Protein AF-A0AAP8NBH2-F1 (afdb_monomer_lite)

pLDDT: mean 81.53, std 20.46, range [42.81, 98.25]

Radius of gyration: 17.55 Å; chains: 1; bounding box: 46×37×40 Å

Foldseek 3Di:
DQDPVNVVVVCLVVCLVVLVVCQVVLVVDDPVVSVVSVVVCVVSVVDPPDDPDDDDDDPPPPPPPDDDD

Structure (mmCIF, N/CA/C/O backbone):
data_AF-A0AAP8NBH2-F1
#
_entry.id   AF-A0AAP8NBH2-F1
#
loop_
_atom_site.group_PDB
_atom_site.id
_atom_site.type_symbol
_atom_site.label_atom_id
_atom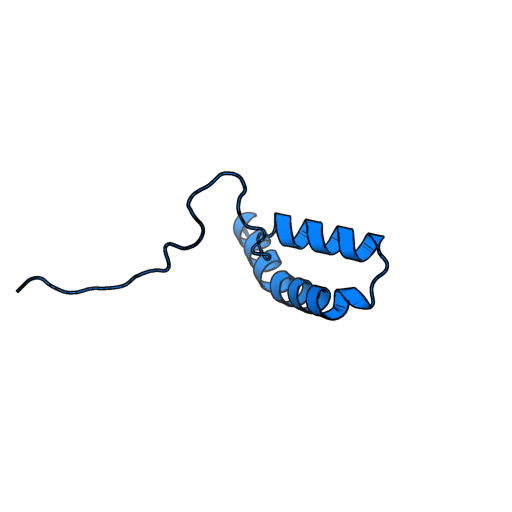_site.label_alt_id
_atom_site.label_comp_id
_atom_site.label_asym_id
_atom_site.label_entity_id
_atom_site.label_seq_id
_atom_site.pdbx_PDB_ins_code
_atom_site.Cartn_x
_atom_site.Cartn_y
_atom_site.Cartn_z
_atom_site.occupancy
_atom_site.B_iso_or_equiv
_atom_site.auth_seq_id
_atom_site.auth_comp_id
_atom_site.auth_asym_id
_atom_site.auth_atom_id
_atom_site.pdbx_PDB_model_num
ATOM 1 N N . MET A 1 1 ? 0.662 12.076 26.868 1.00 66.69 1 MET A N 1
ATOM 2 C CA . MET A 1 1 ? 1.680 11.790 25.832 1.00 66.69 1 MET A CA 1
ATOM 3 C C . MET A 1 1 ? 1.118 10.788 24.842 1.00 66.69 1 MET A C 1
ATOM 5 O O . MET A 1 1 ? 0.502 9.819 25.270 1.00 66.69 1 MET A O 1
ATOM 9 N N . THR A 1 2 ? 1.300 11.012 23.544 1.00 79.12 2 THR A N 1
ATOM 10 C CA . THR A 1 2 ? 0.878 10.071 22.497 1.00 79.12 2 THR A CA 1
ATOM 11 C C . THR A 1 2 ? 1.782 8.842 22.534 1.00 79.12 2 THR A C 1
ATOM 13 O O . THR A 1 2 ? 3.005 8.974 22.528 1.00 79.12 2 THR A O 1
ATOM 16 N N . SER A 1 3 ? 1.211 7.639 22.610 1.00 92.31 3 SER A N 1
ATOM 17 C CA . SER A 1 3 ? 2.019 6.418 22.649 1.00 92.31 3 SER A CA 1
ATOM 18 C C . SER A 1 3 ? 2.623 6.121 21.273 1.00 92.31 3 SER A C 1
ATOM 20 O O . SER A 1 3 ? 2.007 6.384 20.238 1.00 92.31 3 SER A O 1
ATOM 22 N N . ARG A 1 4 ? 3.808 5.498 21.248 1.00 93.44 4 ARG A N 1
ATOM 23 C CA . ARG A 1 4 ? 4.436 5.018 20.004 1.00 93.44 4 ARG A CA 1
ATOM 24 C C . ARG A 1 4 ? 3.500 4.103 19.204 1.00 93.44 4 ARG A C 1
ATOM 26 O O . ARG A 1 4 ? 3.466 4.188 17.982 1.00 93.44 4 ARG A O 1
ATOM 33 N N . ARG A 1 5 ? 2.704 3.282 19.902 1.00 92.88 5 ARG A N 1
ATOM 34 C CA . ARG A 1 5 ? 1.695 2.398 19.294 1.00 92.88 5 ARG A CA 1
ATOM 35 C C . ARG A 1 5 ? 0.612 3.188 18.563 1.00 92.88 5 ARG A C 1
ATOM 37 O O . ARG A 1 5 ? 0.277 2.837 17.440 1.00 92.88 5 ARG A O 1
ATOM 44 N N . LEU A 1 6 ? 0.103 4.263 19.170 1.00 95.31 6 LEU A N 1
ATOM 45 C CA . LEU A 1 6 ? -0.919 5.108 18.552 1.00 95.31 6 LEU A CA 1
ATOM 46 C C . LEU A 1 6 ? -0.373 5.826 17.310 1.00 95.31 6 LEU A C 1
ATOM 48 O O . LEU A 1 6 ? -1.047 5.864 16.290 1.00 95.31 6 LEU A O 1
ATOM 52 N N . ILE A 1 7 ? 0.866 6.326 17.361 1.00 96.94 7 ILE A N 1
ATOM 53 C CA . ILE A 1 7 ? 1.523 6.946 16.197 1.00 96.94 7 ILE A CA 1
ATOM 54 C C . ILE A 1 7 ? 1.676 5.930 15.057 1.00 96.94 7 ILE A C 1
ATOM 56 O O . ILE A 1 7 ? 1.336 6.231 13.913 1.00 96.94 7 ILE A O 1
ATOM 60 N N . GLU A 1 8 ? 2.150 4.718 15.361 1.00 94.62 8 GLU A N 1
ATOM 61 C CA . GLU A 1 8 ? 2.300 3.663 14.357 1.00 94.62 8 GLU A CA 1
ATOM 62 C C . GLU A 1 8 ? 0.951 3.243 13.761 1.00 94.62 8 GLU A C 1
ATOM 64 O O . GLU A 1 8 ? 0.844 3.076 12.545 1.00 94.62 8 GLU A O 1
ATOM 69 N N . GLN A 1 9 ? -0.081 3.101 14.596 1.00 94.75 9 GLN A N 1
ATOM 70 C CA . GLN A 1 9 ? -1.432 2.783 14.150 1.00 94.75 9 GLN A CA 1
ATOM 71 C C . GLN A 1 9 ? -1.967 3.872 13.219 1.00 94.75 9 GLN A C 1
ATOM 73 O O . GLN A 1 9 ? -2.407 3.551 12.120 1.00 94.75 9 GLN A O 1
ATOM 78 N N . THR A 1 10 ? -1.879 5.145 13.608 1.00 96.06 10 THR A N 1
ATOM 79 C CA . THR A 1 10 ? -2.325 6.270 12.774 1.00 96.06 10 THR A CA 1
ATOM 80 C C . THR A 1 10 ? -1.590 6.291 11.439 1.00 96.06 10 THR A C 1
ATOM 82 O O . THR A 1 10 ? -2.227 6.366 10.389 1.00 96.06 10 THR A O 1
ATOM 85 N N . TYR A 1 11 ? -0.262 6.133 11.460 1.00 96.06 11 TYR A N 1
ATOM 86 C CA . TYR A 1 11 ? 0.534 6.057 10.239 1.00 96.06 11 TYR A CA 1
ATOM 87 C C . TYR A 1 11 ? 0.076 4.903 9.339 1.00 96.06 11 TYR A C 1
ATOM 89 O O . TYR A 1 11 ? -0.130 5.102 8.143 1.00 96.06 11 TYR A O 1
ATOM 97 N N . ARG A 1 12 ? -0.112 3.697 9.893 1.00 95.44 12 ARG A N 1
ATOM 98 C CA . ARG A 1 12 ? -0.591 2.524 9.141 1.00 95.44 12 ARG A CA 1
ATOM 99 C C . ARG A 1 12 ? -1.963 2.776 8.532 1.00 95.44 12 ARG A C 1
ATOM 101 O O . ARG A 1 12 ? -2.139 2.522 7.344 1.00 95.44 12 ARG A O 1
ATOM 108 N N . THR A 1 13 ? -2.903 3.304 9.309 1.00 96.00 13 THR A N 1
ATOM 109 C CA . THR A 1 13 ? -4.267 3.592 8.852 1.00 96.00 13 THR A CA 1
ATOM 110 C C . THR A 1 13 ? -4.266 4.565 7.677 1.00 96.00 13 THR A C 1
ATOM 112 O O . THR A 1 13 ? -4.984 4.347 6.707 1.00 96.00 13 THR A O 1
ATOM 115 N N . TRP A 1 14 ? -3.446 5.616 7.730 1.00 97.56 14 TRP A N 1
ATOM 116 C CA . TRP A 1 14 ? -3.446 6.656 6.698 1.00 97.56 14 TRP A CA 1
ATOM 117 C C . TRP A 1 14 ? -2.612 6.280 5.468 1.00 97.56 14 TRP A C 1
ATOM 119 O O . TRP A 1 14 ? -2.979 6.625 4.350 1.00 97.56 14 TRP A O 1
ATOM 129 N N . SER A 1 15 ? -1.513 5.542 5.647 1.00 97.25 15 SER A N 1
ATOM 130 C CA . SER A 1 15 ? -0.637 5.128 4.539 1.00 97.25 15 SER A CA 1
ATOM 131 C C . SER A 1 15 ? -1.158 3.919 3.760 1.00 97.25 15 SER A C 1
ATOM 133 O O . SER A 1 15 ? -0.920 3.839 2.559 1.00 97.25 15 SER A O 1
ATOM 135 N N . SER A 1 16 ? -1.892 2.999 4.397 1.00 97.00 16 SER A N 1
ATOM 136 C CA . SER A 1 16 ? -2.425 1.797 3.731 1.00 97.00 16 SER A CA 1
ATOM 137 C C . SER A 1 16 ? -3.206 2.092 2.440 1.00 97.00 16 SER A C 1
ATOM 139 O O . SER A 1 16 ? -2.864 1.494 1.419 1.0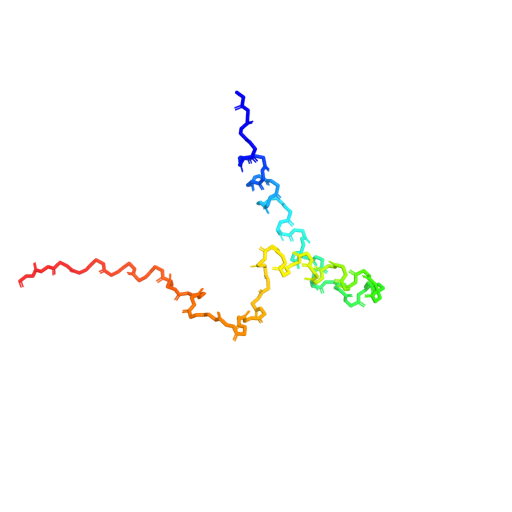0 97.00 16 SER A O 1
ATOM 141 N N . PRO A 1 17 ? -4.196 3.012 2.404 1.00 97.50 17 PRO A N 1
ATOM 142 C CA . PRO A 1 17 ? -4.911 3.311 1.160 1.00 97.50 17 PRO A CA 1
ATOM 143 C C . PRO A 1 17 ? -3.998 3.896 0.074 1.00 97.50 17 PRO A C 1
ATOM 145 O O . PRO A 1 17 ? -4.180 3.587 -1.100 1.00 97.50 17 PRO A O 1
ATOM 148 N N . ILE A 1 18 ? -2.987 4.683 0.456 1.00 97.94 18 ILE A N 1
ATOM 149 C CA . ILE A 1 18 ? -2.014 5.264 -0.480 1.00 97.94 18 ILE A CA 1
ATOM 150 C C . ILE A 1 18 ? -1.161 4.157 -1.107 1.00 97.94 18 ILE A C 1
ATOM 152 O O . ILE A 1 18 ? -1.022 4.104 -2.325 1.00 97.94 18 ILE A O 1
ATOM 156 N N . LEU A 1 19 ? -0.631 3.239 -0.293 1.00 97.88 19 LEU A N 1
ATOM 157 C CA . LEU A 1 19 ? 0.187 2.118 -0.765 1.00 97.88 19 LEU A CA 1
ATOM 158 C C . LEU A 1 19 ? -0.600 1.181 -1.692 1.00 97.88 19 LEU A C 1
ATOM 160 O O . LEU A 1 19 ? -0.075 0.732 -2.709 1.00 97.88 19 LEU A O 1
ATOM 164 N N . LEU A 1 20 ? -1.871 0.920 -1.378 1.00 97.50 20 LEU A N 1
ATOM 165 C CA . LEU A 1 20 ? -2.742 0.108 -2.229 1.00 97.50 20 LEU A CA 1
ATOM 166 C C . LEU A 1 20 ? -3.076 0.808 -3.551 1.00 97.50 20 LEU A C 1
ATOM 168 O O . LEU A 1 20 ? -3.139 0.154 -4.590 1.00 97.50 20 LEU A O 1
ATOM 172 N N . GLU A 1 21 ? -3.266 2.126 -3.546 1.00 98.06 21 GLU A N 1
ATOM 173 C CA . GLU A 1 21 ? -3.482 2.885 -4.780 1.00 98.06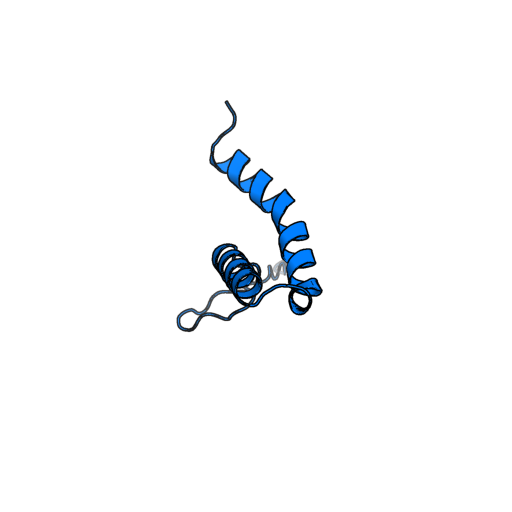 21 GLU A CA 1
ATOM 174 C C . GLU A 1 21 ? -2.218 2.930 -5.651 1.00 98.06 21 GLU A C 1
ATOM 176 O O . GLU A 1 21 ? -2.300 2.743 -6.865 1.00 98.06 21 GLU A O 1
ATOM 181 N N . LEU A 1 22 ? -1.041 3.083 -5.036 1.00 98.00 22 LEU A N 1
ATOM 182 C CA . LEU A 1 22 ? 0.250 2.959 -5.713 1.00 98.00 22 LEU A CA 1
ATOM 183 C C . LEU A 1 22 ? 0.412 1.579 -6.360 1.00 98.00 22 LEU A C 1
ATOM 185 O O . LEU A 1 22 ? 0.832 1.501 -7.513 1.00 98.00 22 LEU A O 1
ATOM 189 N N . LYS A 1 23 ? 0.002 0.501 -5.675 1.00 97.12 23 LYS A N 1
ATOM 190 C CA . LYS A 1 23 ? 0.068 -0.864 -6.220 1.00 97.12 23 LYS A CA 1
ATOM 191 C C . LYS A 1 23 ? -0.742 -1.011 -7.507 1.00 97.12 23 LYS A C 1
ATOM 193 O O . LYS A 1 23 ? -0.256 -1.601 -8.464 1.00 97.12 23 LYS A O 1
ATOM 198 N N . LYS A 1 24 ? -1.937 -0.415 -7.589 1.00 97.56 24 LYS A N 1
ATOM 199 C CA . LYS A 1 24 ? -2.749 -0.433 -8.825 1.00 97.56 24 LYS A CA 1
ATOM 200 C C . LYS A 1 24 ? -2.043 0.243 -10.007 1.00 97.56 24 LYS A C 1
ATOM 202 O O . LYS A 1 24 ? -2.292 -0.097 -11.162 1.00 97.56 24 LYS A O 1
ATOM 207 N N . ARG A 1 25 ? -1.166 1.208 -9.724 1.00 97.62 25 ARG A N 1
ATOM 208 C CA . ARG A 1 25 ? -0.430 2.002 -10.718 1.00 97.62 25 ARG A CA 1
ATOM 209 C C . ARG A 1 25 ? 1.012 1.535 -10.900 1.00 97.62 25 ARG A C 1
ATOM 211 O O . ARG A 1 25 ? 1.781 2.213 -11.571 1.00 97.62 25 ARG A O 1
ATOM 218 N N . GLU A 1 26 ? 1.382 0.374 -10.356 1.00 96.75 26 GLU A N 1
ATOM 219 C CA . GLU A 1 26 ? 2.767 -0.109 -10.384 1.00 96.75 26 GLU A CA 1
ATOM 220 C C . GLU A 1 26 ? 3.327 -0.258 -11.805 1.00 96.75 26 GLU A C 1
ATOM 222 O O . GLU A 1 26 ? 4.520 -0.083 -12.026 1.00 96.75 26 GLU A O 1
ATOM 227 N N . HIS A 1 27 ? 2.465 -0.510 -12.794 1.00 96.56 27 HIS A N 1
ATOM 228 C CA . HIS A 1 27 ? 2.839 -0.596 -14.208 1.00 96.56 27 HIS A CA 1
ATOM 229 C C . HIS A 1 27 ? 3.467 0.697 -14.761 1.00 96.56 27 HIS A C 1
ATOM 231 O O . HIS A 1 27 ? 4.136 0.650 -15.788 1.00 96.56 27 HIS A O 1
ATOM 237 N N . GLN A 1 28 ? 3.268 1.834 -14.087 1.00 97.94 28 GLN A N 1
ATOM 238 C CA . GLN A 1 28 ? 3.827 3.140 -14.454 1.00 97.94 28 GLN A CA 1
ATOM 239 C C . GLN A 1 28 ? 5.169 3.422 -13.762 1.00 97.94 28 GLN A C 1
ATOM 241 O O . GLN A 1 28 ? 5.786 4.448 -14.029 1.00 97.94 28 GLN A O 1
ATOM 246 N N . MET A 1 29 ? 5.613 2.540 -12.864 1.00 97.19 29 MET A N 1
ATOM 247 C CA . MET A 1 29 ? 6.803 2.738 -12.041 1.00 97.19 29 MET A CA 1
ATOM 248 C C . MET A 1 29 ? 8.033 2.055 -12.637 1.00 97.19 29 MET A C 1
ATOM 250 O O . MET A 1 29 ? 7.957 0.981 -13.259 1.00 97.19 29 MET A O 1
ATOM 254 N N . ALA A 1 30 ? 9.199 2.639 -12.368 1.00 98.25 30 ALA A N 1
ATOM 255 C CA . ALA A 1 30 ? 10.468 2.013 -12.691 1.00 98.25 30 ALA A CA 1
ATOM 256 C C . ALA A 1 30 ? 10.598 0.660 -11.956 1.00 98.25 30 ALA A C 1
ATOM 258 O O . ALA A 1 30 ? 10.036 0.478 -10.872 1.00 98.25 30 ALA A O 1
ATOM 259 N N . PRO A 1 31 ? 11.352 -0.315 -12.499 1.00 97.88 31 PRO A N 1
ATOM 260 C CA . PRO A 1 31 ? 11.489 -1.632 -11.871 1.00 97.88 31 PRO A CA 1
ATOM 261 C C . PRO A 1 31 ? 11.938 -1.586 -10.400 1.00 97.88 31 PRO A C 1
ATOM 263 O O . PRO A 1 31 ? 11.412 -2.328 -9.574 1.00 97.88 31 PRO A O 1
ATOM 266 N N . ALA A 1 32 ? 12.861 -0.683 -10.053 1.00 97.81 32 ALA A N 1
ATOM 267 C CA . ALA A 1 32 ? 13.344 -0.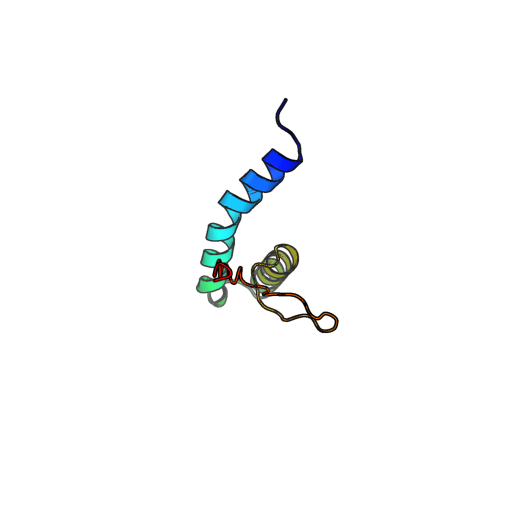523 -8.681 1.00 97.81 32 ALA A CA 1
ATOM 268 C C . ALA A 1 32 ? 12.255 -0.009 -7.720 1.00 97.81 32 ALA A C 1
ATOM 270 O O . ALA A 1 32 ? 12.146 -0.480 -6.590 1.00 97.81 32 ALA A O 1
ATOM 271 N N . GLU A 1 33 ? 11.416 0.919 -8.181 1.00 97.81 33 GLU A N 1
ATOM 272 C CA . GLU A 1 33 ? 10.309 1.483 -7.403 1.00 97.81 33 GLU A CA 1
ATOM 273 C C . GLU A 1 33 ? 9.217 0.439 -7.161 1.00 97.81 33 GLU A C 1
ATOM 275 O O . GLU A 1 33 ? 8.719 0.319 -6.042 1.00 97.81 33 GLU A O 1
ATOM 280 N N . ARG A 1 34 ? 8.903 -0.376 -8.181 1.00 97.75 34 ARG A N 1
ATOM 281 C CA . ARG A 1 34 ? 7.981 -1.512 -8.038 1.00 97.75 34 ARG A CA 1
ATOM 282 C C . ARG A 1 34 ? 8.456 -2.493 -6.975 1.00 97.75 34 ARG A C 1
ATOM 284 O O . ARG A 1 34 ? 7.671 -2.884 -6.118 1.00 97.75 34 ARG A O 1
ATOM 291 N N . GLN A 1 35 ? 9.740 -2.856 -7.001 1.00 97.25 35 GLN A N 1
ATOM 292 C CA . GLN A 1 35 ? 10.304 -3.770 -6.010 1.00 97.25 35 GLN A CA 1
ATOM 293 C C . GLN A 1 35 ? 10.248 -3.180 -4.596 1.00 97.25 35 GLN A C 1
ATOM 295 O O . GLN A 1 35 ? 9.894 -3.878 -3.647 1.00 97.25 35 GLN A O 1
ATOM 300 N N . ALA A 1 36 ? 10.567 -1.892 -4.444 1.00 97.56 36 ALA A N 1
ATOM 301 C CA . ALA A 1 36 ? 10.481 -1.213 -3.156 1.00 97.56 36 ALA A CA 1
ATOM 302 C C . ALA A 1 36 ? 9.037 -1.176 -2.626 1.00 97.56 36 ALA A C 1
ATOM 304 O O . ALA A 1 36 ? 8.804 -1.456 -1.449 1.00 97.56 36 ALA A O 1
ATOM 305 N N . LEU A 1 37 ? 8.065 -0.882 -3.496 1.00 97.62 37 LEU A N 1
ATOM 306 C CA . LEU A 1 37 ? 6.647 -0.885 -3.148 1.00 97.62 37 LEU A CA 1
ATOM 307 C C . LEU A 1 37 ? 6.176 -2.278 -2.709 1.00 97.62 37 LEU A C 1
ATOM 309 O O . LEU A 1 37 ? 5.513 -2.395 -1.679 1.00 97.62 37 LEU A O 1
ATOM 313 N N . GLU A 1 38 ? 6.552 -3.328 -3.441 1.00 95.81 38 GLU A N 1
ATOM 314 C CA . GLU A 1 38 ? 6.223 -4.715 -3.098 1.00 95.81 38 GLU A CA 1
ATOM 315 C C . GLU A 1 38 ? 6.760 -5.095 -1.711 1.00 95.81 38 GLU A C 1
ATOM 317 O O . GLU A 1 38 ? 6.011 -5.603 -0.876 1.00 95.81 38 GLU A O 1
ATOM 322 N N . ASN A 1 39 ? 8.024 -4.768 -1.421 1.00 95.81 39 ASN A N 1
ATOM 323 C CA . ASN A 1 39 ? 8.639 -5.037 -0.119 1.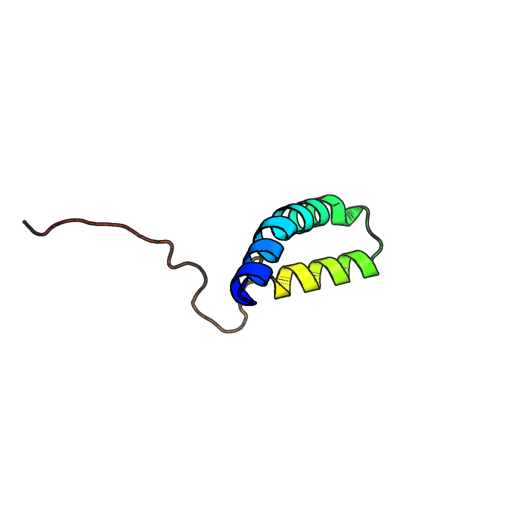00 95.81 39 ASN A CA 1
ATOM 324 C C . ASN A 1 39 ? 7.840 -4.385 1.019 1.00 95.81 39 ASN A C 1
ATOM 326 O O . ASN A 1 39 ? 7.481 -5.052 1.992 1.00 95.81 39 ASN A O 1
ATOM 330 N N . VAL A 1 40 ? 7.487 -3.103 0.868 1.00 95.62 40 VAL A N 1
ATOM 331 C CA . VAL A 1 40 ? 6.689 -2.377 1.866 1.00 95.62 40 VAL A CA 1
ATOM 332 C C . VAL A 1 40 ? 5.318 -3.027 2.050 1.00 95.62 40 VAL A C 1
ATOM 334 O O . VAL A 1 40 ? 4.856 -3.179 3.181 1.00 95.62 40 VAL A O 1
ATOM 337 N N . LEU A 1 41 ? 4.651 -3.430 0.969 1.00 95.50 41 LEU A N 1
ATOM 338 C CA . LEU A 1 41 ? 3.339 -4.070 1.048 1.00 95.50 41 LEU A CA 1
ATOM 339 C C . LEU A 1 41 ? 3.396 -5.432 1.757 1.00 95.50 41 LEU A C 1
ATOM 341 O O . LEU A 1 41 ? 2.502 -5.739 2.551 1.00 95.50 41 LEU A O 1
ATOM 345 N N . VAL A 1 42 ? 4.453 -6.219 1.536 1.00 93.44 42 VAL A N 1
ATOM 346 C CA . VAL A 1 42 ? 4.691 -7.493 2.234 1.00 93.44 42 VAL A CA 1
ATOM 347 C C . VAL A 1 42 ? 4.984 -7.267 3.719 1.00 93.44 42 VAL A C 1
ATOM 349 O O . VAL A 1 42 ? 4.333 -7.875 4.571 1.00 93.44 42 VAL A O 1
ATOM 352 N N . GLU A 1 43 ? 5.891 -6.348 4.058 1.00 91.88 43 GLU A N 1
ATOM 353 C CA . GLU A 1 43 ? 6.214 -5.983 5.447 1.00 91.88 43 GLU A CA 1
ATOM 354 C C . GLU A 1 43 ? 4.985 -5.467 6.208 1.00 91.88 43 GLU A C 1
ATOM 356 O O . GLU A 1 43 ? 4.778 -5.759 7.393 1.00 91.88 43 GLU A O 1
ATOM 361 N N . ARG A 1 44 ? 4.123 -4.715 5.515 1.00 91.44 44 ARG A N 1
ATOM 362 C CA . ARG A 1 44 ? 2.851 -4.211 6.046 1.00 91.44 44 ARG A CA 1
ATOM 363 C C . ARG A 1 44 ? 1.740 -5.261 6.051 1.00 91.44 44 ARG A C 1
ATOM 365 O O . ARG A 1 44 ? 0.696 -4.983 6.638 1.00 91.44 44 ARG A O 1
ATOM 372 N N . ARG A 1 45 ? 1.969 -6.449 5.476 1.00 91.12 45 ARG A N 1
ATOM 373 C CA . ARG A 1 45 ? 0.988 -7.537 5.300 1.00 91.12 45 ARG A CA 1
ATOM 374 C C . ARG A 1 45 ? -0.272 -7.087 4.550 1.00 91.12 45 ARG A C 1
ATOM 376 O O . ARG A 1 45 ? -1.374 -7.521 4.867 1.00 91.12 45 ARG A O 1
ATOM 383 N N . LEU A 1 46 ? -0.099 -6.190 3.581 1.00 91.69 46 LEU A N 1
ATOM 384 C CA . LEU A 1 46 ? -1.162 -5.683 2.709 1.00 91.69 46 LEU A CA 1
ATOM 385 C C . LEU A 1 46 ? -1.372 -6.563 1.469 1.00 91.69 46 LEU A C 1
ATOM 387 O O . LEU A 1 46 ? -2.398 -6.438 0.806 1.00 91.69 46 LEU A O 1
ATOM 391 N N . LEU A 1 47 ? -0.424 -7.456 1.173 1.00 87.62 47 LEU A N 1
ATOM 392 C CA . LEU A 1 47 ? -0.543 -8.475 0.135 1.00 87.62 47 LEU A CA 1
ATOM 393 C C . LEU A 1 47 ? -0.711 -9.857 0.754 1.00 87.62 47 LEU A C 1
ATOM 395 O O . LEU A 1 47 ? -0.039 -10.215 1.726 1.00 87.62 47 LEU A O 1
ATOM 399 N N . ASP A 1 48 ? -1.584 -10.650 0.142 1.00 73.50 48 ASP A N 1
ATOM 400 C CA . ASP A 1 48 ? -1.780 -12.051 0.492 1.00 73.50 48 ASP A CA 1
ATOM 401 C C . ASP A 1 48 ? -0.763 -12.914 -0.269 1.00 73.50 48 ASP A C 1
ATOM 403 O O . ASP A 1 48 ? -1.096 -13.692 -1.154 1.00 73.50 48 ASP A O 1
ATOM 407 N N . VAL A 1 49 ? 0.521 -12.736 0.048 1.00 69.19 49 VAL A N 1
ATOM 408 C CA . VAL A 1 49 ? 1.634 -13.521 -0.529 1.00 69.19 49 VAL A CA 1
ATOM 409 C C . VAL A 1 49 ? 1.713 -14.951 0.035 1.00 69.19 49 VAL A C 1
ATOM 411 O O . VAL A 1 49 ? 2.716 -15.642 -0.122 1.00 69.19 49 VAL A O 1
ATOM 414 N N . GLY A 1 50 ? 0.648 -15.413 0.702 1.00 57.44 50 GLY A N 1
ATOM 415 C CA . GLY A 1 50 ? 0.644 -16.658 1.454 1.00 57.44 50 GLY A CA 1
ATOM 416 C C . GLY A 1 50 ? 1.663 -16.645 2.596 1.00 57.44 50 GLY A C 1
ATOM 417 O O . GLY A 1 50 ? 2.382 -15.675 2.848 1.00 57.44 50 GLY A O 1
ATOM 418 N N . ASN A 1 51 ? 1.702 -17.741 3.338 1.00 51.25 51 ASN A N 1
ATOM 419 C CA . ASN A 1 51 ? 2.825 -18.061 4.201 1.00 51.25 51 ASN A CA 1
ATOM 420 C C . ASN A 1 51 ? 3.426 -19.363 3.664 1.00 51.25 51 ASN A C 1
ATOM 422 O O . ASN A 1 51 ? 2.673 -20.331 3.563 1.00 51.25 51 ASN A O 1
ATOM 426 N N . PRO A 1 52 ? 4.731 -19.447 3.357 1.00 57.03 52 PRO A N 1
ATOM 427 C CA . PRO A 1 52 ? 5.343 -20.748 3.123 1.00 57.03 52 PRO A CA 1
ATOM 428 C C . PRO A 1 52 ? 5.326 -21.638 4.384 1.00 57.03 52 PRO A C 1
ATOM 430 O O . PRO A 1 52 ? 5.423 -22.846 4.242 1.00 57.03 52 PRO A O 1
ATOM 433 N N . ASN A 1 53 ? 5.146 -21.083 5.598 1.00 53.12 53 ASN A N 1
ATOM 434 C CA . ASN A 1 53 ? 5.195 -21.824 6.871 1.00 53.12 53 ASN A CA 1
ATOM 435 C C . ASN A 1 53 ? 4.158 -21.373 7.928 1.00 53.12 53 ASN A C 1
ATOM 437 O O . ASN A 1 53 ? 4.530 -20.968 9.029 1.00 53.12 53 ASN A O 1
ATOM 441 N N . GLY A 1 54 ? 2.845 -21.401 7.679 1.00 50.69 54 GLY A N 1
ATOM 442 C CA . GLY A 1 54 ? 1.940 -21.204 8.826 1.00 50.69 54 GLY A CA 1
ATOM 443 C C . GLY A 1 54 ? 0.459 -21.046 8.549 1.00 50.69 54 GLY A C 1
ATOM 444 O O . GLY A 1 54 ? 0.033 -20.295 7.676 1.00 50.69 54 GLY A O 1
ATOM 445 N N . SER A 1 55 ? -0.288 -21.739 9.400 1.00 50.25 55 SER A N 1
ATOM 446 C CA . SER A 1 55 ? -1.691 -22.124 9.290 1.00 50.25 55 SER A CA 1
ATOM 447 C C . SER A 1 55 ? -2.731 -21.041 9.586 1.00 50.25 55 SER A C 1
ATOM 449 O O . SER A 1 55 ? -3.877 -21.385 9.856 1.00 50.25 55 SER A O 1
ATOM 451 N N . ASP A 1 56 ? -2.386 -19.754 9.597 1.00 55.91 56 ASP A N 1
ATOM 452 C CA . ASP A 1 56 ? -3.257 -18.775 10.258 1.00 55.91 56 ASP A CA 1
ATOM 453 C C . ASP A 1 56 ? -3.316 -17.429 9.540 1.00 55.91 56 ASP A C 1
ATOM 455 O O . ASP A 1 56 ? -2.561 -16.510 9.854 1.00 55.91 56 ASP A O 1
ATOM 459 N N . ARG A 1 57 ? -4.206 -17.301 8.546 1.00 54.28 57 ARG A N 1
ATOM 460 C CA . ARG A 1 57 ? -4.571 -15.987 7.979 1.00 54.28 57 ARG A CA 1
ATOM 461 C C . ARG A 1 57 ? -6.041 -15.816 7.611 1.00 54.28 57 ARG A C 1
ATOM 463 O O . ARG A 1 57 ? -6.345 -14.977 6.772 1.00 54.28 57 ARG A O 1
ATOM 470 N N . ARG A 1 58 ? -6.955 -16.548 8.260 1.00 55.97 58 ARG A N 1
ATOM 471 C CA . ARG A 1 58 ? -8.377 -16.165 8.391 1.00 55.97 58 ARG A CA 1
ATOM 472 C C . ARG A 1 58 ? -9.139 -17.176 9.266 1.00 55.97 58 ARG A C 1
ATOM 474 O O . ARG A 1 58 ? -9.990 -17.909 8.777 1.00 55.97 58 ARG A O 1
ATOM 481 N N . LYS A 1 59 ? -8.976 -17.125 10.595 1.00 46.41 59 LYS A N 1
ATOM 482 C CA . LYS A 1 59 ? -10.195 -17.188 11.418 1.00 46.41 59 LYS A CA 1
ATOM 483 C C . LYS A 1 59 ? -10.894 -15.849 11.232 1.00 46.41 59 LYS A C 1
ATOM 485 O O . LYS A 1 59 ? -10.730 -14.923 12.019 1.00 46.41 59 LYS A O 1
ATOM 490 N N . GLY A 1 60 ? -11.617 -15.736 10.115 1.00 42.81 60 GLY A N 1
ATOM 491 C CA . GLY A 1 60 ? -12.719 -14.795 10.053 1.00 42.81 60 GLY A CA 1
ATOM 492 C C . GLY A 1 60 ? -13.552 -15.042 11.300 1.00 42.81 60 GLY A C 1
ATOM 493 O O . GLY A 1 60 ? -13.771 -16.191 11.682 1.00 42.81 60 GLY A O 1
ATOM 494 N N . SER A 1 61 ? -13.916 -13.973 11.985 1.00 46.56 61 SER A N 1
ATOM 495 C CA . SER A 1 61 ? -14.892 -14.001 13.058 1.00 46.56 61 SER A CA 1
ATOM 496 C C . SER A 1 61 ? -16.162 -14.703 12.563 1.00 46.56 61 SER A C 1
ATOM 498 O O . SER A 1 61 ? -17.050 -14.061 12.006 1.00 46.56 61 SER A O 1
ATOM 500 N N . ALA A 1 62 ? -16.245 -16.022 12.743 1.00 45.44 62 ALA A N 1
ATOM 501 C CA . ALA A 1 62 ? -17.495 -16.757 12.753 1.00 45.44 62 ALA A CA 1
ATOM 502 C C . ALA A 1 62 ? -18.155 -16.401 14.083 1.00 45.44 62 ALA A C 1
ATOM 504 O O . ALA A 1 62 ? -18.003 -17.077 15.097 1.00 45.44 62 ALA A O 1
ATOM 505 N N . ASN A 1 63 ? -18.787 -15.233 14.087 1.00 51.09 63 ASN A N 1
ATOM 506 C CA . ASN A 1 63 ? -19.664 -14.797 15.148 1.00 51.09 63 ASN A CA 1
ATOM 507 C C . ASN A 1 63 ? -20.975 -15.581 14.983 1.00 51.09 63 ASN A C 1
ATOM 509 O O . ASN A 1 63 ? -21.952 -15.049 14.469 1.00 51.09 63 ASN A O 1
ATOM 513 N N . THR A 1 64 ? -20.973 -16.865 15.347 1.00 46.72 64 THR A N 1
ATOM 514 C CA . THR A 1 64 ? -22.199 -17.663 15.456 1.00 46.72 64 THR A CA 1
ATOM 515 C C . THR A 1 64 ? -22.511 -17.809 16.938 1.00 46.72 64 THR A C 1
ATOM 517 O O . THR A 1 64 ? -22.162 -18.792 17.585 1.00 46.72 64 THR A O 1
ATOM 520 N N . ASN A 1 65 ? -23.123 -16.763 17.494 1.00 51.91 65 ASN A N 1
ATOM 521 C CA . ASN A 1 65 ? -23.886 -16.868 18.730 1.00 51.91 65 ASN A CA 1
ATOM 522 C C . ASN A 1 65 ? -25.152 -17.680 18.412 1.00 51.91 65 ASN A C 1
ATOM 524 O O . ASN A 1 65 ? -26.157 -17.103 18.004 1.00 51.91 65 ASN A O 1
ATOM 528 N N . GLU A 1 66 ? -25.123 -18.996 18.609 1.00 48.94 66 GLU A N 1
ATOM 529 C CA . GLU A 1 66 ? -26.347 -19.791 18.751 1.00 48.94 66 GLU A CA 1
ATOM 530 C C . GLU A 1 66 ? -26.400 -20.387 20.165 1.00 48.94 66 GLU A C 1
ATOM 532 O O . GLU A 1 66 ? -25.483 -21.064 20.625 1.00 48.94 66 GLU A O 1
ATOM 537 N N . ARG A 1 67 ? -27.457 -19.994 20.891 1.00 47.72 67 ARG A N 1
ATOM 538 C CA . ARG A 1 67 ? -27.771 -20.322 22.294 1.00 47.72 67 ARG A CA 1
ATOM 539 C C . ARG A 1 67 ? -28.099 -21.815 22.443 1.00 47.72 67 ARG A C 1
ATOM 541 O O . ARG A 1 67 ? -28.656 -22.382 21.508 1.00 47.72 67 ARG A O 1
ATOM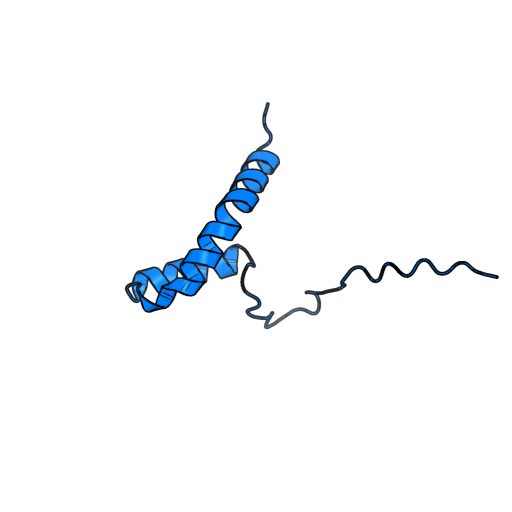 548 N N . PRO A 1 68 ? -27.884 -22.426 23.623 1.00 59.25 68 PRO A N 1
ATOM 549 C CA . PRO A 1 68 ? -28.439 -23.740 23.911 1.00 59.25 68 PRO A CA 1
ATOM 550 C C . PRO A 1 68 ? -29.933 -23.605 24.249 1.00 59.25 68 PRO A C 1
ATOM 552 O O . PRO A 1 68 ? -30.322 -22.717 25.016 1.00 59.25 68 PRO A O 1
ATOM 555 N N . GLY A 1 69 ? -30.747 -24.474 23.655 1.00 49.28 69 GLY A N 1
ATOM 556 C CA . GLY A 1 69 ? -32.111 -24.800 24.072 1.00 49.28 69 GLY A CA 1
ATOM 557 C C . GLY A 1 69 ? -32.166 -26.262 24.474 1.00 49.28 69 GLY A C 1
ATOM 558 O O . GLY A 1 69 ? -31.439 -27.052 23.830 1.00 49.28 69 GLY A O 1
#

Secondary structure (DSSP, 8-state):
---HHHHHHHHHHHHHHHHHHHHHTGGGS-HHHHHHHHHHHHHTT-S----TT-S-S------------

Sequence (69 aa):
MTSRRLIEQTYRTWSSPILLELKKREHQMAPAERQALENVLVERRLLDVGNPNGSDRRKGSANTNERPG